Protein AF-A0A7C6T952-F1 (afdb_monomer)

pLDDT: mean 77.64, std 16.18, range [35.03, 95.69]

Solvent-accessible surface area (backbone atoms only — not comparable to full-atom values): 8939 Å² total; per-residue (Å²): 138,79,83,79,59,68,66,60,60,53,54,50,49,53,52,53,51,52,44,50,49,52,22,47,52,43,20,54,51,41,29,49,48,40,45,71,75,33,76,74,32,54,79,37,54,68,59,35,46,52,53,13,45,49,54,13,52,50,49,38,51,51,52,52,51,63,62,60,61,73,66,68,67,76,78,76,72,66,98,83,64,97,61,82,76,72,82,63,72,60,57,61,55,53,52,50,54,52,50,52,50,50,51,52,55,49,53,53,35,50,53,50,28,51,52,40,24,57,54,45,41,67,34,64,68,43,37,73,76,43,49,98,45,19,61,58,56,17,41,52,54,15,48,52,55,33,48,53,49,52,50,51,53,54,48,58,58,53,58,75,77,105

Foldseek 3Di:
DDPPPPVVVVVVVVLLLVLLVQLLCQLLVQLCCQCPVPVVCVVVSLVSNLVSLVRSLVSSVVSCVVPVVVPPDPPPDDPDDPDPPPPCPPVVVVVVVVVVLSVVLSVVLSVQLSVQLVVQLPDPVLCVVQPVCSSSVSNSVSSVVSSVSVVVSVVVVVVVVD

Sequence (162 aa):
MSALTHSDTMRQFSRYSLVGLSGFFVDFGSYWLLTRCFSFWRTYLLAANAVAFTLAVINNFVWHKLWTFRGQKPVEPAPDTRREQPSEPGRLRRLGGQFATFVLVSVIGLGLNTTILATVYRQALVQNIFGSHADLFAKVIATGVVWFWNFGANKLWTFRQG

Structure (mmCIF, N/CA/C/O backbone):
data_AF-A0A7C6T952-F1
#
_entry.id   AF-A0A7C6T952-F1
#
loop_
_atom_site.group_PDB
_atom_site.id
_atom_site.type_symbol
_atom_site.label_atom_id
_atom_site.label_alt_id
_atom_site.label_comp_id
_atom_site.label_asym_id
_atom_site.label_entity_id
_atom_site.label_seq_id
_atom_site.pdbx_PDB_ins_code
_atom_site.Cartn_x
_atom_site.Cartn_y
_atom_site.Cartn_z
_atom_site.occupancy
_atom_site.B_iso_or_equiv
_atom_site.auth_seq_id
_atom_site.auth_comp_id
_atom_site.auth_asym_id
_atom_site.auth_atom_id
_atom_site.pdbx_PDB_model_num
ATOM 1 N N . MET A 1 1 ? -11.014 14.861 36.889 1.00 39.91 1 MET A N 1
ATOM 2 C CA . MET A 1 1 ? -9.885 15.051 35.951 1.00 39.91 1 MET A CA 1
ATOM 3 C C . MET A 1 1 ? -8.883 13.936 36.197 1.00 39.91 1 MET A C 1
ATOM 5 O O . MET A 1 1 ? -7.980 14.083 37.007 1.00 39.91 1 MET A O 1
ATOM 9 N N . SER A 1 2 ? -9.131 12.767 35.611 1.00 39.75 2 SER A N 1
ATOM 10 C CA . SER A 1 2 ? -8.311 11.566 35.773 1.00 39.75 2 SER A CA 1
ATOM 11 C C . SER A 1 2 ? -7.099 11.644 34.849 1.00 39.75 2 SER A C 1
ATOM 13 O O . SER A 1 2 ? -7.237 11.839 33.643 1.00 39.75 2 SER A O 1
ATOM 15 N N . ALA A 1 3 ? -5.911 11.505 35.431 1.00 42.91 3 ALA A N 1
ATOM 16 C CA . ALA A 1 3 ? -4.655 11.387 34.712 1.00 42.91 3 ALA A CA 1
ATOM 17 C C . ALA A 1 3 ? -4.714 10.182 33.756 1.00 42.91 3 ALA A C 1
ATOM 19 O O . ALA A 1 3 ? -4.679 9.030 34.186 1.00 42.91 3 ALA A O 1
ATOM 20 N N . LEU A 1 4 ? -4.830 10.455 32.456 1.00 47.91 4 LEU A N 1
ATOM 21 C CA . LEU A 1 4 ? -4.641 9.469 31.396 1.00 47.91 4 LEU A CA 1
ATOM 22 C C . LEU A 1 4 ? -3.177 9.022 31.445 1.00 47.91 4 LEU A C 1
ATOM 24 O O . LEU A 1 4 ? -2.280 9.751 31.019 1.00 47.91 4 LEU A O 1
ATOM 28 N N . THR A 1 5 ? -2.916 7.855 32.032 1.00 50.44 5 THR A N 1
ATOM 29 C CA . THR A 1 5 ? -1.555 7.329 32.137 1.00 50.44 5 THR A CA 1
ATOM 30 C C . THR A 1 5 ? -1.004 7.077 30.728 1.00 50.44 5 THR A C 1
ATOM 32 O O . THR A 1 5 ? -1.593 6.360 29.919 1.00 50.44 5 THR A O 1
ATOM 35 N N . HIS A 1 6 ? 0.130 7.704 30.399 1.00 53.59 6 HIS A N 1
ATOM 36 C CA . HIS A 1 6 ? 0.792 7.617 29.087 1.00 53.59 6 HIS A CA 1
ATOM 37 C C . HIS A 1 6 ? 1.017 6.163 28.613 1.00 53.59 6 HIS A C 1
ATOM 39 O O . HIS A 1 6 ? 1.073 5.888 27.413 1.00 53.59 6 HIS A O 1
ATOM 45 N N . SER A 1 7 ? 1.108 5.222 29.557 1.00 55.72 7 SER A N 1
ATOM 46 C CA . SER A 1 7 ? 1.312 3.789 29.341 1.00 55.72 7 SER A CA 1
ATOM 47 C C . SER A 1 7 ? 0.191 3.099 28.561 1.00 55.72 7 SER A C 1
ATOM 49 O O . SER A 1 7 ? 0.485 2.230 27.736 1.00 55.72 7 SER A O 1
ATOM 51 N N . ASP A 1 8 ? -1.073 3.485 28.757 1.00 62.09 8 ASP A N 1
ATOM 52 C CA . ASP A 1 8 ? -2.199 2.835 28.071 1.00 62.09 8 ASP A CA 1
ATOM 53 C C . ASP A 1 8 ? -2.286 3.257 26.601 1.00 62.09 8 ASP A C 1
ATOM 55 O O . ASP A 1 8 ? -2.458 2.414 25.714 1.00 62.09 8 ASP A O 1
ATOM 59 N N . THR A 1 9 ? -2.053 4.540 26.319 1.00 63.69 9 THR A N 1
ATOM 60 C CA . THR A 1 9 ? -1.993 5.086 24.954 1.00 63.69 9 THR A CA 1
ATOM 61 C C . THR A 1 9 ? -0.825 4.492 24.168 1.00 63.69 9 THR A C 1
ATOM 63 O O . THR A 1 9 ? -0.986 4.099 23.011 1.00 63.69 9 THR A O 1
ATOM 66 N N . MET A 1 10 ? 0.346 4.351 24.798 1.00 63.66 10 MET A N 1
ATOM 67 C CA . MET A 1 10 ? 1.542 3.817 24.139 1.00 63.66 10 MET A CA 1
ATOM 68 C C . MET A 1 10 ? 1.418 2.315 23.842 1.00 63.66 10 MET A C 1
ATOM 70 O O . MET A 1 10 ? 1.847 1.844 22.786 1.00 63.66 10 MET A O 1
ATOM 74 N N . ARG A 1 11 ? 0.758 1.558 24.729 1.00 65.31 11 ARG A N 1
ATOM 75 C CA . ARG A 1 11 ? 0.461 0.134 24.520 1.00 65.31 11 ARG A CA 1
ATOM 76 C C . ARG A 1 11 ? -0.603 -0.093 23.450 1.00 65.31 11 ARG A C 1
ATOM 78 O O . ARG A 1 11 ? -0.527 -1.076 22.723 1.00 65.31 11 ARG A O 1
ATOM 85 N N . GLN A 1 12 ? -1.596 0.783 23.329 1.00 66.06 12 GLN A N 1
ATOM 86 C CA . GLN A 1 12 ? -2.551 0.716 22.220 1.00 66.06 12 GLN A CA 1
ATOM 87 C C . GLN A 1 12 ? -1.860 1.045 20.896 1.00 66.06 12 GLN A C 1
ATOM 89 O O . GLN A 1 12 ? -1.992 0.286 19.937 1.00 66.06 12 GLN A O 1
ATOM 94 N N . PHE A 1 13 ? -1.047 2.103 20.864 1.00 69.25 13 PHE A N 1
ATOM 95 C CA . PHE A 1 13 ? -0.266 2.489 19.691 1.00 69.25 13 PHE A CA 1
ATOM 96 C C . PHE A 1 13 ? 0.632 1.352 19.189 1.00 69.25 13 PHE A C 1
ATOM 98 O O . PHE A 1 13 ? 0.599 1.036 18.004 1.00 69.25 13 PHE A O 1
ATOM 105 N N . SER A 1 14 ? 1.385 0.681 20.069 1.00 68.44 14 SER A N 1
ATOM 106 C CA . SER A 1 14 ? 2.280 -0.412 19.655 1.00 68.44 14 SER A CA 1
ATOM 107 C C . SER A 1 14 ? 1.526 -1.593 19.038 1.00 68.44 14 SER A C 1
ATOM 109 O O . SER A 1 14 ? 1.976 -2.164 18.046 1.00 68.44 14 SER A O 1
ATOM 111 N N . ARG A 1 15 ? 0.340 -1.918 19.562 1.00 69.62 15 ARG A N 1
ATOM 112 C CA . ARG A 1 15 ? -0.546 -2.951 19.007 1.00 69.62 15 ARG A CA 1
ATOM 113 C C . ARG A 1 15 ? -1.089 -2.569 17.632 1.00 69.62 15 ARG A C 1
ATOM 115 O O . ARG A 1 15 ? -1.059 -3.397 16.725 1.00 69.62 15 ARG A O 1
ATOM 122 N N . TYR A 1 16 ? -1.535 -1.326 17.458 1.00 71.25 16 TYR A N 1
ATOM 123 C CA . TYR A 1 16 ? -1.986 -0.823 16.157 1.00 71.25 16 TYR A CA 1
ATOM 124 C C . TYR A 1 16 ? -0.854 -0.810 15.124 1.00 71.25 16 TYR A C 1
ATOM 126 O O . TYR A 1 16 ? -1.055 -1.239 13.988 1.00 71.25 16 TYR A O 1
ATOM 134 N N . SER A 1 17 ? 0.347 -0.393 15.527 1.00 72.88 17 SER A N 1
ATOM 135 C CA . SER A 1 17 ? 1.534 -0.401 14.671 1.00 72.88 17 SER A CA 1
ATOM 136 C C . SER A 1 17 ? 1.937 -1.818 14.262 1.00 72.88 17 SER A C 1
ATOM 138 O O . SER A 1 17 ? 2.238 -2.036 13.092 1.00 72.88 17 SER A O 1
ATOM 140 N N . LEU A 1 18 ? 1.868 -2.795 15.176 1.00 77.94 18 LEU A N 1
ATOM 141 C CA . LEU A 1 18 ? 2.128 -4.212 14.886 1.00 77.94 18 LEU A CA 1
ATOM 142 C C . LEU A 1 18 ? 1.153 -4.792 13.856 1.00 77.94 18 LEU A C 1
ATOM 144 O O . LEU A 1 18 ? 1.587 -5.454 12.914 1.00 77.94 18 LEU A O 1
ATOM 148 N N . VAL A 1 19 ? -0.149 -4.520 13.993 1.00 78.44 19 VAL A N 1
ATOM 149 C CA . VAL A 1 19 ? -1.142 -4.966 12.999 1.00 78.44 19 VAL A CA 1
ATOM 150 C C . VAL A 1 19 ? -0.883 -4.297 11.650 1.00 78.44 19 VAL A C 1
ATOM 152 O O . VAL A 1 19 ? -0.859 -4.974 10.627 1.00 78.44 19 VAL A O 1
ATOM 155 N N . GLY A 1 20 ? -0.612 -2.989 11.639 1.00 79.31 20 GLY A N 1
ATOM 156 C CA . GLY A 1 20 ? -0.301 -2.267 10.405 1.00 79.31 20 GLY A CA 1
ATOM 157 C C . GLY A 1 20 ? 0.956 -2.792 9.698 1.00 79.31 20 GLY A C 1
ATOM 158 O O . GLY A 1 20 ? 0.945 -2.948 8.479 1.00 79.31 20 GLY A O 1
ATOM 159 N N . LEU A 1 21 ? 2.004 -3.124 10.457 1.00 85.00 21 LEU A N 1
ATOM 160 C CA . LEU A 1 21 ? 3.221 -3.762 9.945 1.00 85.00 21 LEU A CA 1
ATOM 161 C C . LEU A 1 21 ? 2.935 -5.153 9.373 1.00 85.00 21 LEU A C 1
ATOM 163 O O . LEU A 1 21 ? 3.424 -5.476 8.295 1.00 85.00 21 LEU A O 1
ATOM 167 N N . SER A 1 22 ? 2.105 -5.963 10.038 1.00 87.88 22 SER A N 1
ATOM 168 C CA . SER A 1 22 ? 1.672 -7.256 9.493 1.00 87.88 22 SER A CA 1
ATOM 169 C C . SER A 1 22 ? 0.978 -7.082 8.139 1.00 87.88 22 SER A C 1
ATOM 171 O O . SER A 1 22 ? 1.325 -7.775 7.185 1.00 87.88 22 SER A O 1
ATOM 173 N N . GLY A 1 23 ? 0.071 -6.110 8.019 1.00 88.38 23 GLY A N 1
ATOM 174 C CA . GLY A 1 23 ? -0.556 -5.759 6.745 1.00 88.38 23 GLY A CA 1
ATOM 175 C C . GLY A 1 23 ? 0.449 -5.341 5.671 1.00 88.38 23 GLY A C 1
ATOM 176 O O . GLY A 1 23 ? 0.339 -5.798 4.538 1.00 88.38 23 GLY A O 1
ATOM 177 N N . PHE A 1 24 ? 1.459 -4.538 6.022 1.00 90.00 24 PHE A N 1
ATOM 178 C CA . PHE A 1 24 ? 2.530 -4.143 5.099 1.00 90.00 24 PHE A CA 1
ATOM 179 C C . PHE A 1 24 ? 3.270 -5.361 4.526 1.00 90.00 24 PHE A C 1
ATOM 181 O O . PHE A 1 24 ? 3.441 -5.465 3.311 1.00 90.00 24 PHE A O 1
ATOM 188 N N . PHE A 1 25 ? 3.675 -6.305 5.382 1.00 92.62 25 PHE A N 1
ATOM 189 C CA . PHE A 1 25 ? 4.378 -7.512 4.938 1.00 92.62 25 PHE A CA 1
ATOM 190 C C . PHE A 1 25 ? 3.488 -8.434 4.106 1.00 92.62 25 PHE A C 1
ATOM 192 O O . PHE A 1 25 ? 3.960 -8.998 3.121 1.00 92.62 25 PHE A O 1
ATOM 199 N N . VAL A 1 26 ? 2.208 -8.563 4.465 1.00 93.06 26 VAL A N 1
ATOM 200 C CA . VAL A 1 26 ? 1.242 -9.332 3.671 1.00 93.06 26 VAL A CA 1
ATOM 201 C C . VAL A 1 26 ? 1.043 -8.695 2.297 1.00 93.06 26 VAL A C 1
ATOM 203 O O . VAL A 1 26 ? 1.054 -9.422 1.306 1.00 93.06 26 VAL A O 1
ATOM 206 N N . ASP A 1 27 ? 0.917 -7.369 2.207 1.00 93.31 27 ASP A N 1
ATOM 207 C CA . ASP A 1 27 ? 0.753 -6.659 0.931 1.00 93.31 27 ASP A CA 1
ATOM 208 C C . ASP A 1 27 ? 1.990 -6.835 0.042 1.00 93.31 27 ASP A C 1
ATOM 210 O O . ASP A 1 27 ? 1.910 -7.329 -1.083 1.00 93.31 27 ASP A O 1
ATOM 214 N N . PHE A 1 28 ? 3.169 -6.495 0.568 1.00 92.50 28 PHE A N 1
ATOM 215 C CA . PHE A 1 28 ? 4.415 -6.600 -0.183 1.00 92.50 28 PHE A CA 1
ATOM 216 C C . PHE A 1 28 ? 4.726 -8.049 -0.581 1.00 92.50 28 PHE A C 1
ATOM 218 O O . PHE A 1 28 ? 5.035 -8.314 -1.742 1.00 92.50 28 PHE A O 1
ATOM 225 N N . GLY A 1 29 ? 4.596 -8.994 0.354 1.00 92.88 29 GLY A N 1
ATOM 226 C CA . GLY A 1 29 ? 4.851 -10.412 0.111 1.00 92.88 29 GLY A CA 1
ATOM 227 C C . GLY A 1 29 ? 3.889 -11.011 -0.910 1.00 92.88 29 GLY A C 1
ATOM 228 O O . GLY A 1 29 ? 4.327 -11.710 -1.823 1.00 92.88 29 GLY A O 1
ATOM 229 N N . SER A 1 30 ? 2.596 -10.682 -0.821 1.00 93.19 30 SER A N 1
ATOM 230 C CA . SER A 1 30 ? 1.602 -11.136 -1.801 1.00 93.19 30 SER A CA 1
ATOM 231 C C . SER A 1 30 ? 1.901 -10.569 -3.184 1.00 93.19 30 SER A C 1
ATOM 233 O O . SER A 1 30 ? 1.907 -11.318 -4.156 1.00 93.19 30 SER A O 1
ATOM 235 N N . TYR A 1 31 ? 2.205 -9.272 -3.285 1.00 93.69 31 TYR A N 1
ATOM 236 C CA . TYR A 1 31 ? 2.554 -8.636 -4.557 1.00 93.69 31 TYR A CA 1
ATOM 237 C C . TYR A 1 31 ? 3.813 -9.242 -5.179 1.00 93.69 31 TYR A C 1
ATOM 239 O O . TYR A 1 31 ? 3.842 -9.528 -6.378 1.00 93.69 31 TYR A O 1
ATOM 247 N N . TRP A 1 32 ? 4.848 -9.470 -4.369 1.00 92.94 32 TRP A N 1
ATOM 248 C CA . TRP A 1 32 ? 6.077 -10.117 -4.815 1.00 92.94 32 TRP A CA 1
ATOM 249 C C . TRP A 1 32 ? 5.795 -11.536 -5.317 1.00 92.94 32 TRP A C 1
ATOM 251 O O . TRP A 1 32 ? 6.203 -11.885 -6.420 1.00 92.94 32 TRP A O 1
ATOM 261 N N . LEU A 1 33 ? 5.016 -12.325 -4.574 1.00 92.94 33 LEU A N 1
ATOM 262 C CA . LEU A 1 33 ? 4.649 -13.682 -4.976 1.00 92.94 33 LEU A CA 1
ATOM 263 C C . LEU A 1 33 ? 3.835 -13.687 -6.280 1.00 92.94 33 LEU A C 1
ATOM 265 O O . LEU A 1 33 ? 4.152 -14.433 -7.204 1.00 92.94 33 LEU A O 1
ATOM 269 N N . LEU A 1 34 ? 2.829 -12.815 -6.391 1.00 90.06 34 LEU A N 1
ATOM 270 C CA . LEU A 1 34 ? 1.994 -12.665 -7.587 1.00 90.06 34 LEU A CA 1
ATOM 271 C C . LEU A 1 34 ? 2.845 -12.307 -8.810 1.00 90.06 34 LEU A C 1
ATOM 273 O O . LEU A 1 34 ? 2.762 -12.976 -9.833 1.00 90.06 34 LEU A O 1
ATOM 277 N N . THR A 1 35 ? 3.703 -11.294 -8.706 1.00 88.81 35 THR A N 1
ATOM 278 C CA . THR A 1 35 ? 4.483 -10.788 -9.849 1.00 88.81 35 THR A CA 1
ATOM 279 C C . THR A 1 35 ? 5.699 -11.643 -10.211 1.00 88.81 35 THR A C 1
ATOM 281 O O . THR A 1 35 ? 6.140 -11.596 -11.362 1.00 88.81 35 THR A O 1
ATOM 284 N N . ARG A 1 36 ? 6.255 -12.420 -9.268 1.00 89.00 36 ARG A N 1
ATOM 285 C CA . ARG A 1 36 ? 7.473 -13.224 -9.483 1.00 89.00 36 ARG A CA 1
ATOM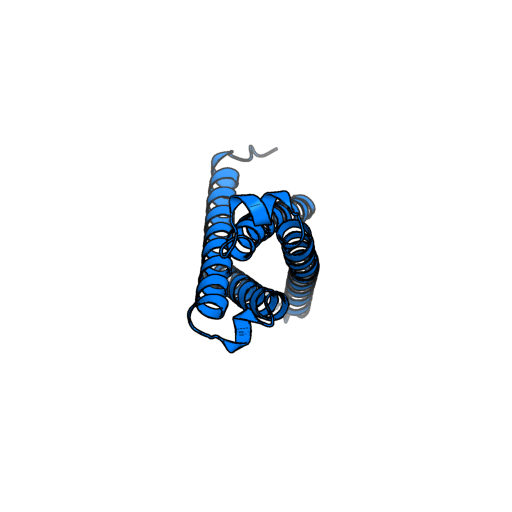 286 C C . ARG A 1 36 ? 7.202 -14.703 -9.729 1.00 89.00 36 ARG A C 1
ATOM 288 O O . ARG A 1 36 ? 7.926 -15.299 -10.520 1.00 89.00 36 ARG A O 1
ATOM 295 N N . CYS A 1 37 ? 6.164 -15.287 -9.131 1.00 87.12 37 CYS A N 1
ATOM 296 C CA . CYS A 1 37 ? 5.818 -16.692 -9.371 1.00 87.12 37 CYS A CA 1
ATOM 297 C C . CYS A 1 37 ? 4.852 -16.879 -10.545 1.00 87.12 37 CYS A C 1
ATOM 299 O O . CYS A 1 37 ? 4.847 -17.946 -11.154 1.00 87.12 37 CYS A O 1
ATOM 301 N N . PHE A 1 38 ? 4.057 -15.863 -10.897 1.00 84.75 38 PHE A N 1
ATOM 302 C CA . PHE A 1 38 ? 3.043 -15.988 -11.940 1.00 84.75 38 PHE A CA 1
ATOM 303 C C . PHE A 1 38 ? 3.282 -14.994 -13.081 1.00 84.75 38 PHE A C 1
ATOM 305 O O . PHE A 1 38 ? 3.045 -13.793 -12.956 1.00 84.75 38 PHE A O 1
ATOM 312 N N . SER A 1 39 ? 3.676 -15.516 -14.247 1.00 76.56 39 SER A N 1
ATOM 313 C CA . SER A 1 39 ? 3.964 -14.699 -15.437 1.00 76.56 39 SER A CA 1
ATOM 314 C C . SER A 1 39 ? 2.767 -13.843 -15.889 1.00 76.56 39 SER A C 1
ATOM 316 O O . SER A 1 39 ? 2.948 -12.731 -16.375 1.00 76.56 39 SER A O 1
ATOM 318 N N . PHE A 1 40 ? 1.532 -14.311 -15.658 1.00 79.50 40 PHE A N 1
ATOM 319 C CA . PHE A 1 40 ? 0.306 -13.574 -15.988 1.00 79.50 40 PHE A CA 1
ATOM 320 C C . PHE A 1 40 ? 0.211 -12.219 -15.265 1.00 79.50 40 PHE A C 1
ATOM 322 O O . PHE A 1 40 ? -0.093 -11.195 -15.875 1.00 79.50 40 PHE A O 1
ATOM 329 N N . TRP A 1 41 ? 0.513 -12.192 -13.966 1.00 78.31 41 TRP A N 1
ATOM 330 C CA . TRP A 1 41 ? 0.360 -10.998 -13.130 1.00 78.31 41 TRP A CA 1
ATOM 331 C C . TRP A 1 41 ? 1.438 -9.948 -13.385 1.00 78.31 41 TRP A C 1
ATOM 333 O O . TRP A 1 41 ? 1.226 -8.768 -13.109 1.00 78.31 41 TRP A O 1
ATOM 343 N N . ARG A 1 42 ? 2.567 -10.351 -13.973 1.00 72.88 42 ARG A N 1
ATOM 344 C CA . ARG A 1 42 ? 3.635 -9.440 -14.391 1.00 72.88 42 ARG A CA 1
ATOM 345 C C . ARG A 1 42 ? 3.166 -8.447 -15.462 1.00 72.88 42 ARG A C 1
ATOM 347 O O . ARG A 1 42 ? 3.633 -7.313 -15.473 1.00 72.88 42 ARG A O 1
ATOM 354 N N . THR A 1 43 ? 2.220 -8.840 -16.316 1.00 76.50 43 THR A N 1
ATOM 355 C CA . THR A 1 43 ? 1.618 -7.957 -17.333 1.00 76.50 43 THR A CA 1
ATOM 356 C C . THR A 1 43 ? 0.574 -7.009 -16.730 1.00 76.50 43 THR A C 1
ATOM 358 O O . THR A 1 43 ? 0.354 -5.917 -17.246 1.00 7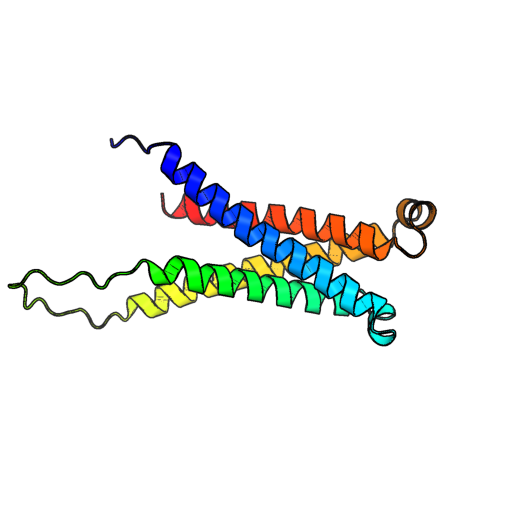6.50 43 THR A 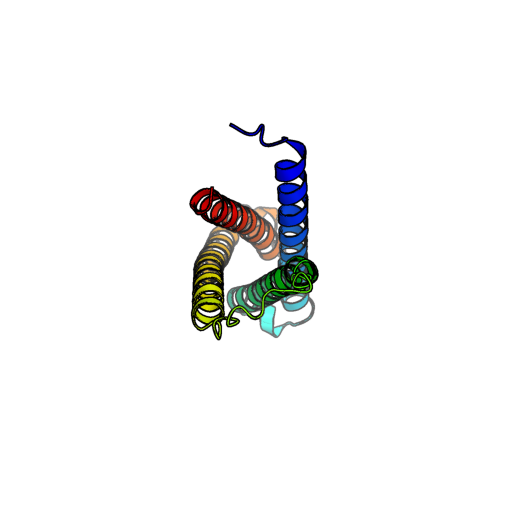O 1
ATOM 361 N N . TYR A 1 44 ? -0.035 -7.384 -15.599 1.00 87.19 44 TYR A N 1
ATOM 362 C CA . TYR A 1 44 ? -1.109 -6.637 -14.938 1.00 87.19 44 TYR A CA 1
ATOM 363 C C . TYR A 1 44 ? -0.711 -6.189 -13.524 1.00 87.19 44 TYR A C 1
ATOM 365 O O . TYR A 1 44 ? -1.378 -6.515 -12.540 1.00 87.19 44 TYR A O 1
ATOM 373 N N . LEU A 1 45 ? 0.361 -5.397 -13.422 1.00 86.75 45 LEU A N 1
ATOM 374 C CA . LEU A 1 45 ? 0.921 -4.936 -12.140 1.00 86.75 45 LEU A CA 1
ATOM 375 C C . LEU A 1 45 ? -0.124 -4.261 -11.234 1.00 86.75 45 LEU A C 1
ATOM 377 O O . LEU A 1 45 ? -0.165 -4.517 -10.035 1.00 86.75 45 LEU A O 1
ATOM 381 N N . LEU A 1 46 ? -1.026 -3.450 -11.797 1.00 89.75 46 LEU A N 1
ATOM 382 C CA . LEU A 1 46 ? -2.080 -2.788 -11.019 1.00 89.75 46 LEU A CA 1
ATOM 383 C C . LEU A 1 46 ? -3.124 -3.777 -10.475 1.00 89.75 46 LEU A C 1
ATOM 385 O O . LEU A 1 46 ? -3.632 -3.590 -9.372 1.00 89.75 46 LEU A O 1
ATOM 389 N N . ALA A 1 47 ? -3.427 -4.845 -11.215 1.00 89.25 47 ALA A N 1
ATOM 390 C CA . ALA A 1 47 ? -4.335 -5.881 -10.736 1.00 89.25 47 ALA A CA 1
ATOM 391 C C . ALA A 1 47 ? -3.675 -6.691 -9.611 1.00 89.25 47 ALA A C 1
ATOM 393 O O . ALA A 1 47 ? -4.304 -6.936 -8.582 1.00 89.25 47 ALA A O 1
ATOM 394 N N . ALA A 1 48 ? -2.391 -7.043 -9.768 1.00 90.25 48 ALA A N 1
ATOM 395 C CA . ALA A 1 48 ? -1.613 -7.705 -8.717 1.00 90.25 48 ALA A CA 1
ATOM 396 C C . ALA A 1 48 ? -1.575 -6.846 -7.445 1.00 90.25 48 ALA A C 1
ATOM 398 O O . ALA A 1 48 ? -1.747 -7.355 -6.338 1.00 90.25 48 ALA A O 1
ATOM 399 N N . ASN A 1 49 ? -1.425 -5.529 -7.616 1.00 92.75 49 ASN A N 1
ATOM 400 C CA . ASN A 1 49 ? -1.468 -4.550 -6.539 1.00 92.75 49 ASN A CA 1
ATOM 401 C C . ASN A 1 49 ? -2.795 -4.574 -5.776 1.00 92.75 49 ASN A C 1
ATOM 403 O O . ASN A 1 49 ? -2.795 -4.603 -4.548 1.00 92.75 49 ASN A O 1
ATOM 407 N N . ALA A 1 50 ? -3.916 -4.586 -6.497 1.00 92.38 50 ALA A N 1
ATOM 408 C CA . ALA A 1 50 ? -5.244 -4.593 -5.897 1.00 92.38 50 ALA A CA 1
ATOM 409 C C . ALA A 1 50 ? -5.523 -5.878 -5.108 1.00 92.38 50 ALA A C 1
ATOM 411 O O . ALA A 1 50 ? -6.055 -5.815 -3.998 1.00 92.38 50 ALA A O 1
ATOM 412 N N . VAL A 1 51 ? -5.127 -7.037 -5.644 1.00 92.94 51 VAL A N 1
ATOM 413 C CA . VAL A 1 51 ? -5.271 -8.324 -4.946 1.00 92.94 51 VAL A CA 1
ATOM 414 C C . VAL A 1 51 ? -4.412 -8.356 -3.687 1.00 92.94 51 VAL A C 1
ATOM 416 O O . VAL A 1 51 ? -4.924 -8.661 -2.611 1.00 92.94 51 VAL A O 1
ATOM 419 N N . ALA A 1 52 ? -3.136 -7.984 -3.797 1.00 93.19 52 ALA A N 1
ATOM 420 C CA . ALA A 1 52 ? -2.222 -7.933 -2.661 1.00 93.19 52 ALA A CA 1
ATOM 421 C C . ALA A 1 52 ? -2.732 -7.000 -1.550 1.00 93.19 52 ALA A C 1
ATOM 423 O O . ALA A 1 52 ? -2.793 -7.391 -0.381 1.00 93.19 52 ALA A O 1
ATOM 424 N N . PHE A 1 53 ? -3.213 -5.813 -1.929 1.00 92.06 53 PHE A N 1
ATOM 425 C CA . PHE A 1 53 ? -3.739 -4.839 -0.980 1.00 92.06 53 PHE A CA 1
ATOM 426 C C . PHE A 1 53 ? -5.008 -5.352 -0.297 1.00 92.06 53 PHE A C 1
ATOM 428 O O . PHE A 1 53 ? -5.188 -5.188 0.908 1.00 92.06 53 PHE A O 1
ATOM 435 N N . THR A 1 54 ? -5.877 -6.032 -1.046 1.00 91.75 54 THR A N 1
ATOM 436 C CA . THR A 1 54 ? -7.097 -6.633 -0.496 1.00 91.75 54 THR A CA 1
ATOM 437 C C . THR A 1 54 ? -6.762 -7.720 0.526 1.00 91.75 54 THR A C 1
ATOM 439 O O . THR A 1 54 ? -7.351 -7.738 1.607 1.00 91.75 54 THR A O 1
ATOM 442 N N . LEU A 1 55 ? -5.775 -8.579 0.247 1.00 93.00 55 LEU A N 1
ATOM 443 C CA . LEU A 1 55 ? -5.295 -9.584 1.205 1.00 93.00 55 LEU A CA 1
ATOM 444 C C . LEU A 1 55 ? -4.754 -8.935 2.486 1.00 93.00 55 LEU A C 1
ATOM 446 O O . LEU A 1 55 ? -5.059 -9.396 3.587 1.00 93.00 55 LEU A O 1
ATOM 450 N N . ALA A 1 56 ? -4.019 -7.831 2.364 1.00 91.25 56 ALA A N 1
ATOM 451 C CA . ALA A 1 56 ? -3.527 -7.075 3.512 1.00 91.25 56 ALA A CA 1
ATOM 452 C C . ALA A 1 56 ? -4.654 -6.438 4.339 1.00 91.25 56 ALA A C 1
ATOM 454 O O . ALA A 1 56 ? -4.631 -6.505 5.569 1.00 91.25 56 ALA A O 1
ATOM 455 N N . VAL A 1 57 ? -5.671 -5.866 3.687 1.00 87.75 57 VAL A N 1
ATOM 456 C CA . VAL A 1 57 ? -6.865 -5.317 4.354 1.00 87.75 57 VAL A CA 1
ATOM 457 C C . VAL A 1 57 ? -7.627 -6.414 5.099 1.00 87.75 57 VAL A C 1
ATOM 459 O O . VAL A 1 57 ? -8.011 -6.212 6.253 1.00 87.75 57 VAL A O 1
ATOM 462 N N . ILE A 1 58 ? -7.798 -7.591 4.487 1.00 88.44 58 ILE A N 1
ATOM 463 C CA . ILE A 1 58 ? -8.432 -8.752 5.129 1.00 88.44 58 ILE A CA 1
ATOM 464 C C . ILE A 1 58 ? -7.616 -9.198 6.344 1.00 88.44 58 ILE A C 1
ATOM 466 O O . ILE A 1 58 ? -8.189 -9.391 7.415 1.00 88.44 58 ILE A O 1
ATOM 470 N N . ASN A 1 59 ? -6.290 -9.307 6.214 1.00 89.06 59 ASN A N 1
ATOM 471 C CA . ASN A 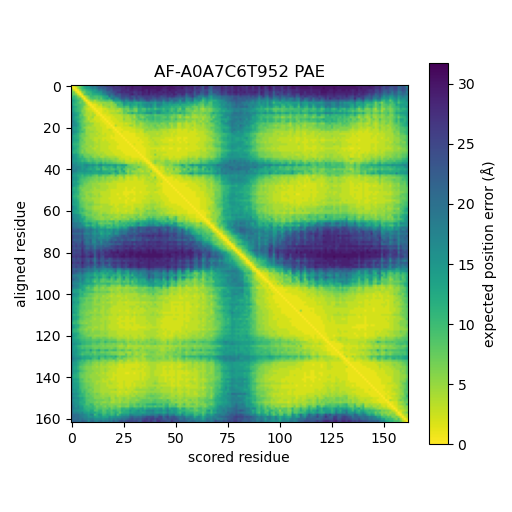1 59 ? -5.410 -9.638 7.333 1.00 89.06 59 ASN A CA 1
ATOM 472 C C . ASN A 1 59 ? -5.594 -8.640 8.486 1.00 89.06 59 ASN A C 1
ATOM 474 O O . ASN A 1 59 ? -5.873 -9.046 9.614 1.00 89.06 59 ASN A O 1
ATOM 478 N N . ASN A 1 60 ? -5.546 -7.338 8.199 1.00 85.50 60 ASN A N 1
ATOM 479 C CA . ASN A 1 60 ? -5.744 -6.298 9.209 1.00 85.50 60 ASN A CA 1
ATOM 480 C C . ASN A 1 60 ? -7.114 -6.422 9.892 1.00 85.50 60 ASN A C 1
ATOM 482 O O . ASN A 1 60 ? -7.204 -6.347 11.118 1.00 85.50 60 ASN A O 1
ATOM 486 N N . PHE A 1 61 ? -8.179 -6.677 9.129 1.00 81.56 61 PHE A N 1
ATOM 487 C CA . PHE A 1 61 ? -9.517 -6.890 9.678 1.00 81.56 61 PHE A CA 1
ATOM 488 C C . PHE A 1 61 ? -9.592 -8.125 10.589 1.00 81.56 61 PHE A C 1
ATOM 490 O O . PHE A 1 61 ? -10.183 -8.060 11.668 1.00 81.56 61 PHE A O 1
ATOM 497 N N . VAL A 1 62 ? -8.968 -9.240 10.200 1.00 83.06 62 VAL A N 1
ATOM 498 C CA . VAL A 1 62 ? -8.903 -10.465 11.015 1.00 83.06 62 VAL A CA 1
ATOM 499 C C . VAL A 1 62 ? -8.169 -10.204 12.328 1.00 83.06 62 VAL A C 1
ATOM 501 O O . VAL A 1 62 ? -8.667 -10.592 13.385 1.00 83.06 62 VAL A O 1
ATOM 504 N N . TRP A 1 63 ? -7.047 -9.483 12.293 1.00 76.75 63 TRP A N 1
ATOM 505 C CA . TRP A 1 63 ? -6.319 -9.081 13.497 1.00 76.75 63 TRP A CA 1
ATOM 506 C C . TRP A 1 63 ? -7.161 -8.192 14.414 1.00 76.75 63 TRP A C 1
ATOM 508 O O . TRP A 1 63 ? -7.235 -8.451 15.617 1.00 76.75 63 TRP A O 1
ATOM 518 N N . HIS A 1 64 ? -7.872 -7.204 13.864 1.00 73.12 64 HIS A N 1
ATOM 519 C CA . HIS A 1 64 ? -8.803 -6.387 14.644 1.00 73.12 64 HIS A CA 1
ATOM 520 C C . HIS A 1 64 ? -9.943 -7.221 15.241 1.00 73.12 64 HIS A C 1
ATOM 522 O O . HIS A 1 64 ? -10.314 -7.018 16.398 1.00 73.12 64 HIS A O 1
ATOM 528 N N . LYS A 1 65 ? -10.470 -8.200 14.500 1.00 70.50 65 LYS A N 1
ATOM 529 C CA . LYS A 1 65 ? -11.552 -9.065 14.978 1.00 70.50 65 LYS A CA 1
ATOM 530 C C . LYS A 1 65 ? -11.083 -10.011 16.089 1.00 70.50 65 LYS A C 1
ATOM 532 O O . LYS A 1 65 ? -11.744 -10.128 17.117 1.00 70.50 65 LYS A O 1
ATOM 537 N N . LEU A 1 66 ? -9.941 -10.671 15.917 1.00 70.06 66 LEU A N 1
ATOM 538 C CA . LEU A 1 66 ? -9.418 -11.634 16.890 1.00 70.06 66 LEU A CA 1
ATOM 539 C C . LEU A 1 66 ? -8.914 -10.959 18.168 1.00 70.06 66 LEU A C 1
ATOM 541 O O . LEU A 1 66 ? -9.058 -11.528 19.251 1.00 70.06 66 LEU A O 1
ATOM 545 N N . TRP A 1 67 ? -8.341 -9.757 18.065 1.00 64.00 67 TRP A N 1
ATOM 546 C CA . TRP A 1 67 ? -7.744 -9.089 19.220 1.00 64.00 67 TRP A CA 1
ATOM 547 C C . TRP A 1 67 ? -8.745 -8.258 20.026 1.00 64.00 67 TRP A C 1
ATOM 549 O O . TRP A 1 67 ? -8.707 -8.291 21.255 1.00 64.00 67 TRP A O 1
ATOM 559 N N . THR A 1 68 ? -9.673 -7.562 19.363 1.00 55.69 68 THR A N 1
ATOM 560 C CA . THR A 1 68 ? -10.612 -6.644 20.032 1.00 55.69 68 THR A CA 1
ATOM 561 C C . THR A 1 68 ? -11.819 -7.373 20.628 1.00 55.69 68 THR A C 1
ATOM 563 O O . THR A 1 68 ? -12.264 -7.026 21.721 1.00 55.69 68 THR A O 1
ATOM 566 N N . PHE A 1 69 ? -12.334 -8.428 19.981 1.00 51.88 69 PHE A N 1
ATOM 567 C CA . PHE A 1 69 ? -13.524 -9.134 20.485 1.00 51.88 69 PHE A CA 1
ATOM 568 C C . PHE A 1 69 ? -13.236 -10.162 21.585 1.00 51.88 69 PHE A C 1
ATOM 570 O O . PHE A 1 69 ? -14.157 -10.543 22.301 1.00 51.88 69 PHE A O 1
ATOM 577 N N . ARG A 1 70 ? -11.976 -10.557 21.808 1.00 50.72 70 ARG A N 1
ATOM 578 C CA . ARG A 1 70 ? -11.606 -11.427 22.943 1.00 50.72 70 ARG A CA 1
ATOM 579 C C . ARG A 1 70 ? -11.69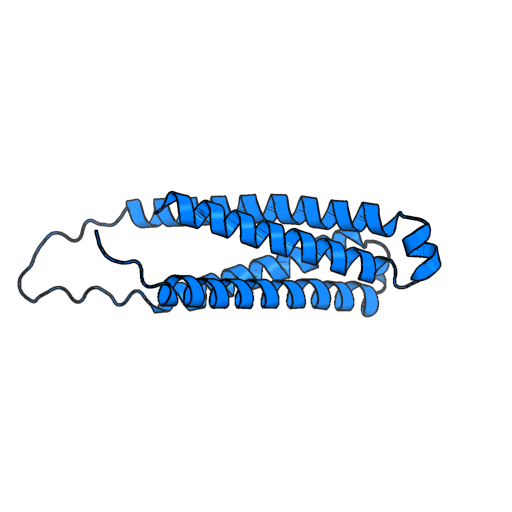0 -10.733 24.312 1.00 50.72 70 ARG A C 1
ATOM 581 O O . ARG A 1 70 ? -11.588 -11.407 25.330 1.00 50.72 70 ARG A O 1
ATOM 588 N N . GLY A 1 71 ? -11.870 -9.409 24.351 1.00 49.72 71 GLY A N 1
ATOM 589 C CA . GLY A 1 71 ? -11.895 -8.620 25.590 1.00 49.72 71 GLY A CA 1
ATOM 590 C C . GLY A 1 71 ? -13.280 -8.325 26.174 1.00 49.72 71 GLY A C 1
ATOM 591 O O . GLY A 1 71 ? -13.355 -7.875 27.314 1.00 49.72 71 GLY A O 1
ATOM 592 N N . GLN A 1 72 ? -14.374 -8.569 25.445 1.00 46.47 72 GLN A N 1
ATOM 593 C CA . GLN A 1 72 ? -15.720 -8.384 25.997 1.00 46.47 72 GLN A CA 1
ATOM 594 C C . GLN A 1 72 ? -16.106 -9.638 26.776 1.00 46.47 72 GLN A C 1
ATOM 596 O O . GLN A 1 72 ? -16.831 -10.496 26.276 1.00 46.47 72 GLN A O 1
ATOM 601 N N . LYS A 1 73 ? -15.600 -9.757 28.010 1.00 42.47 73 LYS A N 1
ATOM 602 C CA . LYS A 1 73 ? -16.261 -10.623 28.988 1.00 42.47 73 LYS A CA 1
ATOM 603 C C . LYS A 1 73 ? -17.715 -10.143 29.065 1.00 42.47 73 LYS A C 1
ATOM 605 O O . LYS A 1 73 ? -17.913 -8.930 29.195 1.00 42.47 73 LYS A O 1
ATOM 610 N N . PRO A 1 74 ? -18.719 -11.026 28.936 1.00 51.41 74 PRO A N 1
ATOM 611 C CA . PRO A 1 74 ? -20.073 -10.671 29.325 1.00 51.41 74 PRO A CA 1
ATOM 612 C C . PRO A 1 74 ? -19.975 -10.027 30.706 1.00 51.41 74 PRO A C 1
ATOM 614 O O . PRO A 1 74 ? -19.302 -10.575 31.579 1.00 51.41 74 PRO A O 1
ATOM 617 N N . VAL A 1 75 ? -20.537 -8.830 30.871 1.00 58.44 75 VAL A N 1
ATOM 618 C CA . VAL A 1 75 ? -20.704 -8.255 32.205 1.00 58.44 75 VAL A CA 1
ATOM 619 C C . VAL A 1 75 ? -21.528 -9.284 32.960 1.00 58.44 75 VAL A C 1
ATOM 621 O O . VAL A 1 75 ? -22.694 -9.476 32.628 1.00 58.44 75 VAL A O 1
ATOM 624 N N . GLU A 1 76 ? -20.889 -10.018 33.868 1.00 55.28 76 GLU A N 1
ATOM 625 C CA . GLU A 1 76 ? -21.562 -10.976 34.728 1.00 55.28 76 GLU A CA 1
ATOM 626 C C . GLU A 1 76 ? -22.543 -10.152 35.564 1.00 55.28 76 GLU A C 1
ATOM 628 O O . GLU A 1 76 ? -22.107 -9.273 36.317 1.00 55.28 76 GLU A O 1
ATOM 633 N N . PRO A 1 77 ? -23.858 -10.279 35.322 1.00 54.81 77 PRO A N 1
ATOM 634 C CA . PRO A 1 77 ? -24.817 -9.423 35.988 1.00 54.81 77 PRO A CA 1
ATOM 635 C C . PRO A 1 77 ? -24.749 -9.725 37.484 1.00 54.81 77 PRO A C 1
ATOM 637 O O . PRO A 1 77 ? -24.782 -10.886 37.890 1.00 54.81 77 PRO A O 1
ATOM 640 N N . ALA A 1 78 ? -24.633 -8.679 38.305 1.00 61.19 78 ALA A N 1
ATOM 641 C CA . ALA A 1 78 ? -24.753 -8.821 39.750 1.00 61.19 78 ALA A CA 1
ATOM 642 C C . ALA A 1 78 ? -26.070 -9.559 40.077 1.00 61.19 78 ALA A C 1
ATOM 644 O O . ALA A 1 78 ? -27.056 -9.322 39.368 1.00 61.19 78 ALA A O 1
ATOM 645 N N . PRO A 1 79 ? -26.124 -10.410 41.124 1.00 67.06 79 PRO A N 1
ATOM 646 C CA . PRO A 1 79 ? -27.153 -11.449 41.277 1.00 67.06 79 PRO A CA 1
ATOM 647 C C . PRO A 1 79 ? -28.605 -10.963 41.419 1.00 67.06 79 PRO A C 1
ATOM 649 O O . PRO A 1 79 ? -29.494 -11.790 41.579 1.00 67.06 79 PRO A O 1
ATOM 652 N N . ASP A 1 80 ? -28.870 -9.656 41.368 1.00 59.91 80 ASP A N 1
ATOM 653 C CA . ASP A 1 80 ? -30.169 -9.086 41.724 1.00 59.91 80 ASP A CA 1
ATOM 654 C C . ASP A 1 80 ? -30.629 -7.915 40.838 1.00 59.91 80 ASP A C 1
ATOM 656 O O . ASP A 1 80 ? -31.272 -6.967 41.277 1.00 59.91 80 ASP A O 1
ATOM 660 N N . THR A 1 81 ? -30.314 -7.936 39.542 1.00 52.84 81 THR A N 1
ATOM 661 C CA . THR A 1 81 ? -30.982 -7.013 38.608 1.00 52.84 81 THR A CA 1
ATOM 662 C C . THR A 1 81 ? -31.618 -7.765 37.457 1.00 52.84 81 THR A C 1
ATOM 664 O O . THR A 1 81 ? -31.066 -7.887 36.368 1.00 52.84 81 THR A O 1
ATOM 667 N N . ARG A 1 82 ? -32.866 -8.188 37.683 1.00 58.06 82 ARG A N 1
ATOM 668 C CA . ARG A 1 82 ? -33.873 -8.470 36.649 1.00 58.06 82 ARG A CA 1
ATOM 669 C C . ARG A 1 82 ? -34.247 -7.163 35.916 1.00 58.06 82 ARG A C 1
ATOM 671 O O . ARG A 1 82 ? -35.404 -6.763 35.884 1.00 58.06 82 ARG A O 1
ATOM 678 N N . ARG A 1 83 ? -33.250 -6.438 35.399 1.00 52.56 83 ARG A N 1
ATOM 679 C CA . ARG A 1 83 ? -33.436 -5.296 34.503 1.00 52.56 83 ARG A CA 1
ATOM 680 C C . ARG A 1 83 ? -33.445 -5.855 33.096 1.00 52.56 83 ARG A C 1
ATOM 682 O O . ARG A 1 83 ? -32.512 -6.550 32.707 1.00 52.56 83 ARG A O 1
ATOM 689 N N . GLU A 1 84 ? -34.527 -5.584 32.386 1.00 50.44 84 GLU A N 1
ATOM 690 C CA . GLU A 1 84 ? -34.716 -5.867 30.971 1.00 50.44 84 GLU A CA 1
ATOM 691 C C . GLU A 1 84 ? -33.403 -5.628 30.215 1.00 50.44 84 GLU A C 1
ATOM 693 O O . GLU A 1 84 ? -32.943 -4.493 30.091 1.00 50.44 84 GLU A O 1
ATOM 698 N N . GLN A 1 85 ? -32.754 -6.706 29.767 1.00 51.84 85 GLN A N 1
ATOM 699 C CA . GLN A 1 85 ? -31.684 -6.619 28.782 1.00 51.84 85 GLN A CA 1
ATOM 700 C C . GLN A 1 85 ? -32.323 -5.968 27.551 1.00 51.84 85 GLN A C 1
ATOM 702 O O . GLN A 1 85 ? -33.188 -6.598 26.937 1.00 51.84 85 GLN A O 1
ATOM 707 N N . PRO A 1 86 ? -31.975 -4.722 27.178 1.00 52.47 86 PRO A N 1
ATOM 708 C CA . PRO A 1 86 ? -32.537 -4.133 25.979 1.00 52.47 86 PRO A CA 1
ATOM 709 C C . PRO A 1 86 ? -32.046 -4.999 24.822 1.00 52.47 86 PRO A C 1
ATOM 711 O O . PRO A 1 86 ? -30.840 -5.193 24.669 1.00 52.47 86 PRO A O 1
ATOM 714 N N . SER A 1 87 ? -32.961 -5.559 24.038 1.00 55.38 87 SER A N 1
ATOM 715 C CA . SER A 1 87 ? -32.671 -6.371 22.856 1.00 55.38 87 SER A CA 1
ATOM 716 C C . SER A 1 87 ? -31.883 -5.540 21.837 1.00 55.38 87 SER A C 1
ATOM 718 O O . SER A 1 87 ? -32.506 -4.931 20.983 1.00 55.38 87 SER A O 1
ATOM 720 N N . GLU A 1 88 ? -30.550 -5.449 21.975 1.00 58.62 88 GLU A N 1
ATOM 721 C CA . GLU A 1 88 ? -29.650 -4.417 21.423 1.00 58.62 88 GLU A CA 1
ATOM 722 C C . GLU A 1 88 ? -29.804 -4.124 19.908 1.00 58.62 88 GLU A C 1
ATOM 724 O O . GLU A 1 88 ? -28.995 -4.594 19.098 1.00 58.62 88 GLU A O 1
ATOM 729 N N . PRO A 1 89 ? -30.710 -3.226 19.468 1.00 57.09 89 PRO A N 1
ATOM 730 C CA . PRO A 1 89 ? -30.825 -2.866 18.052 1.00 57.09 89 PRO A CA 1
ATOM 731 C C . PRO A 1 89 ? -29.668 -1.929 17.653 1.00 57.09 89 PRO A C 1
ATOM 733 O O . PRO A 1 89 ? -29.323 -1.766 16.482 1.00 57.09 89 PRO A O 1
ATOM 736 N N . GLY A 1 90 ? -29.032 -1.303 18.651 1.00 62.06 90 GLY A N 1
ATOM 737 C CA . GLY A 1 90 ? -27.934 -0.360 18.490 1.00 62.06 90 GLY A CA 1
ATOM 738 C C . GLY A 1 90 ? -26.567 -1.008 18.265 1.00 62.06 90 GLY A C 1
ATOM 739 O O . GLY A 1 90 ? -25.702 -0.357 17.679 1.00 62.06 90 GLY A O 1
ATOM 740 N N . ARG A 1 91 ? -26.338 -2.263 18.684 1.00 63.78 91 ARG A N 1
ATOM 741 C CA . ARG A 1 91 ? -25.025 -2.921 18.522 1.00 63.78 91 ARG A CA 1
ATOM 742 C C . ARG A 1 91 ? -24.725 -3.201 17.052 1.00 63.78 91 ARG A C 1
ATOM 744 O O . ARG A 1 91 ? -23.641 -2.876 16.578 1.00 63.78 91 ARG A O 1
ATOM 751 N N . LEU A 1 92 ? -25.717 -3.705 16.315 1.00 65.94 92 LEU A N 1
ATOM 752 C CA . LEU A 1 92 ? -25.624 -3.948 14.871 1.00 65.94 92 LEU A CA 1
ATOM 753 C C . LEU A 1 92 ? -25.410 -2.644 14.089 1.00 65.94 92 LEU A C 1
ATOM 755 O O . LEU A 1 92 ? -24.549 -2.581 13.213 1.00 65.94 92 LEU A O 1
ATOM 759 N N . ARG A 1 93 ? -26.118 -1.570 14.465 1.00 67.31 93 ARG A N 1
ATOM 760 C CA . ARG A 1 93 ? -25.942 -0.233 13.873 1.00 67.31 93 ARG A CA 1
ATOM 761 C C . ARG A 1 93 ? -24.536 0.338 14.095 1.00 67.31 93 ARG A C 1
ATOM 763 O O . ARG A 1 93 ? -23.955 0.895 13.166 1.00 67.31 93 ARG A O 1
ATOM 770 N N . ARG A 1 94 ? -23.962 0.170 15.294 1.00 69.19 94 ARG A N 1
ATOM 771 C CA . ARG A 1 94 ? -22.587 0.612 15.602 1.00 69.19 94 ARG A CA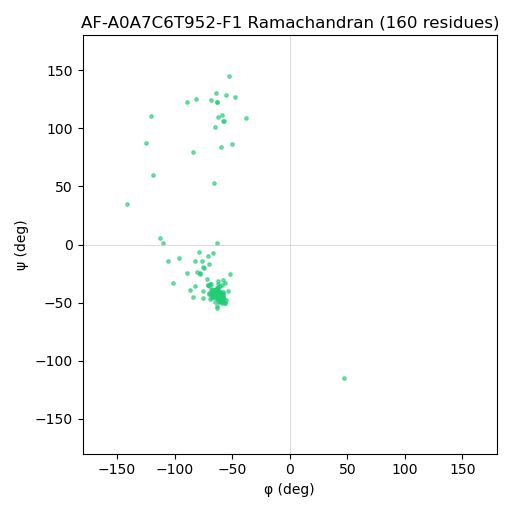 1
ATOM 772 C C . ARG A 1 94 ? -21.530 -0.202 14.852 1.00 69.19 94 ARG A C 1
ATOM 774 O O . ARG A 1 94 ? -20.595 0.385 14.314 1.00 69.19 94 ARG A O 1
ATOM 781 N N . LEU A 1 95 ? -21.702 -1.523 14.768 1.00 68.81 95 LEU A N 1
ATOM 782 C CA . LEU A 1 95 ? -20.815 -2.409 14.002 1.00 68.81 95 LEU A CA 1
ATOM 783 C C . LEU A 1 95 ? -20.828 -2.064 12.505 1.00 68.81 95 LEU A C 1
ATOM 785 O O . LEU A 1 95 ? -19.768 -1.974 11.889 1.00 68.81 95 LEU A O 1
ATOM 789 N N . GLY A 1 96 ? -22.011 -1.797 11.941 1.00 74.56 96 GLY A N 1
ATOM 790 C CA . GLY A 1 96 ? -22.155 -1.368 10.548 1.00 74.56 96 GLY A CA 1
ATOM 791 C C . GLY A 1 96 ? -21.434 -0.049 10.253 1.00 74.56 96 GLY A C 1
ATOM 792 O O . GLY A 1 96 ? -20.703 0.041 9.269 1.00 74.56 96 GLY A O 1
ATOM 793 N N . GLY A 1 97 ? -21.562 0.952 11.131 1.00 76.75 97 GLY A N 1
ATOM 794 C CA . GLY A 1 97 ? -20.869 2.239 10.976 1.00 76.75 97 GLY A CA 1
ATOM 795 C C . GLY A 1 97 ? -19.338 2.129 11.040 1.00 76.75 97 GLY A C 1
ATOM 796 O O . GLY A 1 97 ? -18.633 2.776 10.261 1.00 76.75 97 GLY A O 1
ATOM 797 N N . GLN A 1 98 ? -18.810 1.272 11.920 1.00 77.06 98 GLN A N 1
ATOM 798 C CA . GLN A 1 98 ? -17.369 1.000 12.010 1.00 77.06 98 GLN A CA 1
ATOM 799 C C . GLN A 1 98 ? -16.847 0.294 10.755 1.00 77.06 98 GLN A C 1
ATOM 801 O O . GLN A 1 98 ? -15.823 0.696 10.203 1.00 77.06 98 GLN A O 1
ATOM 806 N N . PHE A 1 99 ? -17.576 -0.712 10.265 1.00 79.94 99 PHE A N 1
ATOM 807 C CA . PHE A 1 99 ? -17.218 -1.422 9.040 1.00 79.94 99 PHE A CA 1
ATOM 808 C C . PHE A 1 99 ? -17.250 -0.505 7.813 1.00 79.94 99 PHE A C 1
ATOM 810 O O . PHE A 1 99 ? -16.299 -0.496 7.037 1.00 79.94 99 PHE A O 1
ATOM 817 N N . ALA A 1 100 ? -18.287 0.325 7.665 1.00 83.56 100 ALA A N 1
ATOM 818 C CA . ALA A 1 100 ? -18.376 1.287 6.567 1.00 83.56 100 ALA A CA 1
ATOM 819 C C . ALA A 1 100 ? -17.195 2.270 6.571 1.00 83.56 100 ALA A C 1
ATOM 821 O O . ALA A 1 100 ? -16.588 2.516 5.532 1.00 83.56 100 ALA A O 1
ATOM 822 N N . THR A 1 101 ? -16.814 2.773 7.749 1.00 81.38 101 THR A N 1
ATOM 823 C CA . THR A 1 101 ? -15.645 3.654 7.896 1.00 81.38 101 THR A CA 1
ATOM 824 C C . THR A 1 101 ? -14.353 2.933 7.503 1.00 81.38 101 THR A C 1
ATOM 826 O O . THR A 1 101 ? -13.546 3.481 6.757 1.00 81.38 101 THR A O 1
ATOM 829 N N . PHE A 1 102 ? -14.173 1.685 7.944 1.00 83.81 102 PHE A N 1
ATOM 830 C CA . PHE A 1 102 ? -13.016 0.863 7.584 1.00 83.81 102 PHE A CA 1
ATOM 831 C C . PHE A 1 102 ? -12.923 0.610 6.073 1.00 83.81 102 PHE A C 1
ATOM 833 O O . PHE A 1 102 ? -11.847 0.745 5.488 1.00 83.81 102 PHE A O 1
ATOM 840 N N . VAL A 1 103 ? -14.048 0.287 5.429 1.00 87.38 103 VAL A N 1
ATOM 841 C CA . VAL A 1 103 ? -14.121 0.095 3.975 1.00 87.38 103 VAL A CA 1
ATOM 842 C C . VAL A 1 103 ? -13.775 1.390 3.248 1.00 87.38 103 VAL A C 1
ATOM 844 O O . VAL A 1 103 ? -12.946 1.358 2.346 1.00 87.38 103 VAL A O 1
ATOM 847 N N . LEU A 1 104 ? -14.323 2.535 3.664 1.00 89.62 104 LEU A N 1
ATOM 848 C CA . LEU A 1 104 ? -14.005 3.835 3.061 1.00 89.62 104 LEU A CA 1
ATOM 849 C C . LEU A 1 104 ? -12.510 4.163 3.155 1.00 89.62 104 LEU A C 1
ATOM 851 O O . LEU A 1 104 ? -11.892 4.509 2.149 1.00 89.62 104 LEU A O 1
ATOM 855 N N . VAL A 1 105 ? -11.910 4.001 4.337 1.00 89.38 105 VAL A N 1
ATOM 856 C CA . VAL A 1 105 ? -10.467 4.215 4.541 1.00 89.38 105 VAL A CA 1
ATOM 857 C C . VAL A 1 105 ? -9.647 3.274 3.659 1.00 89.38 105 VAL A C 1
ATOM 859 O O . VAL A 1 105 ? -8.683 3.717 3.033 1.00 89.38 105 VAL A O 1
ATOM 862 N N . SER A 1 106 ? -10.058 2.008 3.556 1.00 89.50 106 SER A N 1
ATOM 863 C CA . SER A 1 106 ? -9.390 0.998 2.730 1.00 89.50 106 SER A CA 1
ATOM 864 C C . SER A 1 106 ? -9.501 1.299 1.234 1.00 89.50 106 SER A C 1
ATOM 866 O O . SER A 1 106 ? -8.523 1.137 0.515 1.00 89.50 106 SER A O 1
ATOM 868 N N . VAL A 1 107 ? -10.650 1.783 0.753 1.00 92.25 107 VAL A N 1
ATOM 869 C CA . VAL A 1 107 ? -10.849 2.170 -0.656 1.00 92.25 107 VAL A CA 1
ATOM 870 C C . VAL A 1 107 ? -9.971 3.365 -1.022 1.00 92.25 107 VAL A C 1
ATOM 872 O O . VAL A 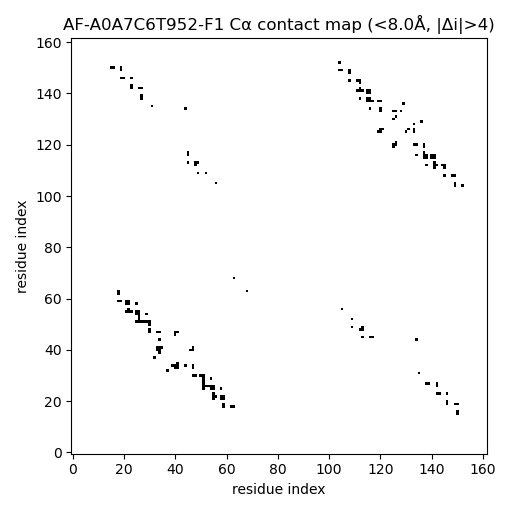1 107 ? -9.299 3.338 -2.053 1.00 92.25 107 VAL A O 1
ATOM 875 N N . ILE A 1 108 ? -9.907 4.383 -0.158 1.00 93.38 108 ILE A N 1
ATOM 876 C CA . ILE A 1 108 ? -8.992 5.519 -0.351 1.00 93.38 108 ILE A CA 1
ATOM 877 C C . ILE A 1 108 ? -7.540 5.029 -0.329 1.00 93.38 108 ILE A C 1
ATOM 879 O O . ILE A 1 108 ? -6.746 5.402 -1.191 1.00 93.38 108 ILE A O 1
ATOM 883 N N . GLY A 1 109 ? -7.209 4.137 0.609 1.00 92.88 109 GLY A N 1
ATOM 884 C CA . GLY A 1 109 ? -5.899 3.502 0.697 1.00 92.88 109 GLY A CA 1
ATOM 885 C C . GLY A 1 109 ? -5.521 2.746 -0.577 1.00 92.88 109 GLY A C 1
ATOM 886 O O . GLY A 1 109 ? -4.408 2.910 -1.064 1.00 92.88 109 GLY A O 1
ATOM 887 N N . LEU A 1 110 ? -6.445 1.987 -1.171 1.00 93.50 110 LEU A N 1
ATOM 888 C CA . LEU A 1 110 ? -6.225 1.276 -2.433 1.00 93.50 110 LEU A CA 1
ATOM 889 C C . LEU A 1 110 ? -5.961 2.249 -3.588 1.00 93.50 110 LEU A C 1
ATOM 891 O O . LEU A 1 110 ? -5.043 2.027 -4.383 1.00 93.50 110 LEU A O 1
ATOM 895 N N . GLY A 1 111 ? -6.744 3.328 -3.671 1.00 95.00 111 GLY A N 1
ATOM 896 C CA . GLY A 1 111 ? -6.566 4.379 -4.673 1.00 95.00 111 GLY A CA 1
ATOM 897 C C . GLY A 1 111 ? -5.200 5.054 -4.557 1.00 95.00 111 GLY A C 1
ATOM 898 O O . GLY A 1 111 ? -4.482 5.169 -5.553 1.00 95.00 111 GLY A O 1
ATOM 899 N N . LEU A 1 112 ? -4.795 5.419 -3.337 1.00 94.94 112 LEU A N 1
ATOM 900 C CA . LEU A 1 112 ? -3.468 5.969 -3.052 1.00 94.94 112 LEU A CA 1
ATOM 901 C C . LEU A 1 112 ? -2.361 4.971 -3.401 1.00 94.94 112 LEU A C 1
ATOM 903 O O . LEU A 1 112 ? -1.433 5.331 -4.122 1.00 94.94 112 LEU A O 1
ATOM 907 N N . ASN A 1 113 ? -2.478 3.716 -2.958 1.00 95.69 113 ASN A N 1
ATOM 908 C CA . ASN A 1 113 ? -1.485 2.669 -3.212 1.00 95.69 113 ASN A CA 1
ATOM 909 C C . ASN A 1 113 ? -1.253 2.509 -4.720 1.00 95.69 113 ASN A C 1
ATOM 911 O O . ASN A 1 113 ? -0.129 2.573 -5.211 1.00 95.69 113 ASN A O 1
ATOM 915 N N . THR A 1 114 ? -2.349 2.380 -5.465 1.00 94.31 114 THR A N 1
ATOM 916 C CA . THR A 1 114 ? -2.329 2.164 -6.912 1.00 94.31 114 THR A CA 1
ATOM 917 C C . THR A 1 114 ? -1.785 3.379 -7.662 1.00 94.31 114 THR A C 1
ATOM 919 O O . THR A 1 114 ? -0.974 3.224 -8.575 1.00 94.31 114 THR A O 1
ATOM 922 N N . THR A 1 115 ? -2.169 4.591 -7.257 1.00 95.50 115 THR A N 1
ATOM 923 C CA . THR A 1 115 ? -1.698 5.837 -7.885 1.00 95.50 115 THR A CA 1
ATOM 924 C C . THR A 1 115 ? -0.208 6.060 -7.643 1.00 95.50 115 THR A C 1
ATOM 926 O O . THR A 1 115 ? 0.526 6.418 -8.565 1.00 95.50 115 THR A O 1
ATOM 929 N N . ILE A 1 116 ? 0.270 5.814 -6.421 1.00 95.12 116 ILE A N 1
ATOM 930 C CA . ILE A 1 116 ? 1.691 5.951 -6.085 1.00 95.12 116 ILE A CA 1
ATOM 931 C C . ILE A 1 116 ? 2.504 4.903 -6.840 1.00 95.12 116 ILE A C 1
ATOM 933 O O . ILE A 1 116 ? 3.500 5.251 -7.466 1.00 95.12 116 ILE A O 1
ATOM 937 N N . LEU A 1 117 ? 2.054 3.645 -6.867 1.00 93.94 117 LEU A N 1
ATOM 938 C CA . LEU A 1 117 ? 2.739 2.601 -7.625 1.00 93.94 117 LEU A CA 1
ATOM 939 C C . LEU A 1 117 ? 2.844 2.980 -9.105 1.00 93.94 117 LEU A C 1
ATOM 941 O O . LEU A 1 117 ? 3.934 2.933 -9.668 1.00 93.94 117 LEU A O 1
ATOM 945 N N . ALA A 1 118 ? 1.742 3.409 -9.725 1.00 93.50 118 ALA A N 1
ATOM 946 C CA . ALA A 1 118 ? 1.718 3.761 -11.143 1.00 93.50 118 ALA A CA 1
ATOM 947 C C . ALA A 1 118 ? 2.607 4.969 -11.480 1.00 93.50 118 ALA A C 1
ATOM 949 O O . ALA A 1 118 ? 3.270 4.974 -12.520 1.00 93.50 118 ALA A O 1
ATOM 950 N N . THR A 1 119 ? 2.631 5.989 -10.619 1.00 93.88 119 THR A N 1
ATOM 951 C CA . THR A 1 119 ? 3.435 7.199 -10.846 1.00 93.88 119 THR A CA 1
ATOM 952 C C . THR A 1 119 ? 4.918 6.949 -10.595 1.00 93.88 119 THR A C 1
ATOM 954 O O . THR A 1 119 ? 5.728 7.291 -11.454 1.00 93.88 119 THR A O 1
ATOM 957 N N . VAL A 1 120 ? 5.284 6.288 -9.492 1.00 92.94 120 VAL A N 1
ATOM 958 C CA . VAL A 1 120 ? 6.682 5.960 -9.162 1.00 92.94 120 VAL A CA 1
ATOM 959 C C . VAL A 1 120 ? 7.264 4.970 -10.170 1.00 92.94 120 VAL A C 1
ATOM 961 O O . VAL A 1 120 ? 8.378 5.169 -10.643 1.00 92.94 120 VAL A O 1
ATOM 964 N N . TYR A 1 121 ? 6.501 3.954 -10.584 1.00 91.25 121 TYR A N 1
ATOM 965 C CA . TYR A 1 121 ? 6.946 3.015 -11.616 1.00 91.25 121 TYR A CA 1
ATOM 966 C C . TYR A 1 121 ? 7.201 3.707 -12.965 1.00 91.25 121 TYR A C 1
ATOM 968 O O . TYR A 1 121 ? 8.115 3.325 -13.686 1.00 91.25 121 TYR A O 1
ATOM 976 N N . ARG A 1 122 ? 6.436 4.748 -13.322 1.00 90.50 122 ARG A N 1
ATOM 977 C CA . ARG A 1 122 ? 6.619 5.477 -14.590 1.00 90.50 122 ARG A CA 1
ATOM 978 C C . ARG A 1 122 ? 7.822 6.432 -14.576 1.00 90.50 122 ARG A C 1
ATOM 980 O O . ARG A 1 122 ? 8.233 6.899 -15.635 1.00 90.50 122 ARG A O 1
ATOM 987 N N . GLN A 1 123 ? 8.395 6.745 -13.414 1.00 91.19 123 GLN A N 1
ATOM 988 C CA . GLN A 1 123 ? 9.530 7.664 -13.334 1.00 91.19 123 GLN A CA 1
ATOM 989 C C . GLN A 1 123 ? 10.794 7.057 -13.958 1.00 91.19 123 GLN A C 1
ATOM 991 O O . GLN A 1 123 ? 11.286 6.017 -13.523 1.00 91.19 123 GLN A O 1
ATOM 996 N N . ALA A 1 124 ? 11.373 7.767 -14.931 1.00 87.62 124 ALA A N 1
ATOM 997 C CA . ALA A 1 124 ? 12.577 7.331 -15.640 1.00 87.62 124 ALA A CA 1
ATOM 998 C C . ALA A 1 124 ? 13.780 7.112 -14.706 1.00 87.62 124 ALA A C 1
ATOM 1000 O O . ALA A 1 124 ? 14.545 6.180 -14.907 1.00 87.62 124 ALA A O 1
ATOM 1001 N N . LEU A 1 125 ? 13.923 7.918 -13.648 1.00 90.06 125 LEU A N 1
ATOM 1002 C CA . LEU A 1 125 ? 14.982 7.735 -12.650 1.00 90.06 125 LEU A CA 1
ATOM 1003 C C . LEU A 1 125 ? 14.857 6.382 -11.941 1.00 90.06 125 LEU A C 1
ATOM 1005 O O . LEU A 1 125 ? 15.840 5.659 -11.813 1.00 90.06 125 LEU A O 1
ATOM 1009 N N . VAL A 1 126 ? 13.643 6.017 -11.522 1.00 89.88 126 VAL A N 1
ATOM 1010 C CA . VAL A 1 126 ? 13.383 4.735 -10.855 1.00 89.88 126 VAL A CA 1
ATOM 1011 C C . VAL A 1 126 ? 13.670 3.579 -11.813 1.00 89.88 126 V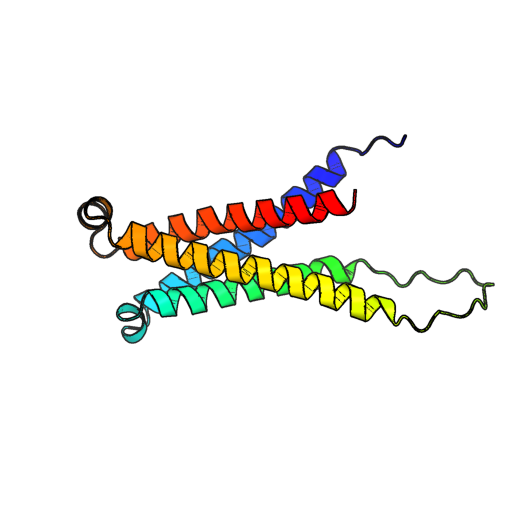AL A C 1
ATOM 1013 O O . VAL A 1 126 ? 14.307 2.607 -11.420 1.00 89.88 126 VAL A O 1
ATOM 1016 N N . GLN A 1 127 ? 13.281 3.710 -13.082 1.00 89.75 127 GLN A N 1
ATOM 1017 C CA . GLN A 1 127 ? 13.583 2.718 -14.117 1.00 89.75 127 GLN A CA 1
ATOM 1018 C C . GLN A 1 127 ? 15.087 2.589 -14.386 1.00 89.75 127 GLN A C 1
ATOM 1020 O O . GLN A 1 127 ? 15.596 1.477 -14.476 1.00 89.75 127 GLN A O 1
ATOM 1025 N N . ASN A 1 128 ? 15.819 3.700 -14.447 1.00 89.50 128 ASN A N 1
ATOM 1026 C CA . ASN A 1 128 ? 17.258 3.689 -14.709 1.00 89.50 128 ASN A CA 1
ATOM 1027 C C . ASN A 1 128 ? 18.065 3.095 -13.547 1.00 89.50 128 ASN A C 1
ATOM 1029 O O . ASN A 1 128 ? 19.083 2.453 -13.785 1.00 89.50 128 ASN A O 1
ATOM 1033 N N . ILE A 1 129 ? 17.622 3.296 -12.302 1.00 90.88 129 ILE A N 1
ATOM 1034 C CA . ILE A 1 129 ? 18.316 2.779 -11.113 1.00 90.88 129 ILE A CA 1
ATOM 1035 C C . ILE A 1 129 ? 17.930 1.323 -10.822 1.00 90.88 129 ILE A C 1
ATOM 1037 O O . ILE A 1 129 ? 18.797 0.506 -10.526 1.00 90.88 129 ILE A O 1
ATOM 1041 N N . PHE A 1 130 ? 16.637 0.990 -10.882 1.00 88.88 130 PHE A N 1
ATOM 1042 C CA . PHE A 1 130 ? 16.118 -0.302 -10.411 1.00 88.88 130 PHE A CA 1
ATOM 1043 C C . PHE A 1 130 ? 15.738 -1.274 -11.535 1.00 88.88 130 PHE A C 1
ATOM 1045 O O . PHE A 1 130 ? 15.542 -2.461 -11.263 1.00 88.88 130 PHE A O 1
ATOM 1052 N N . GLY A 1 131 ? 15.621 -0.807 -12.782 1.00 88.38 131 GLY A N 1
ATOM 1053 C CA . GLY A 1 131 ? 15.332 -1.623 -13.963 1.00 88.38 131 GLY A CA 1
ATOM 1054 C C . GLY A 1 131 ? 14.169 -2.593 -13.749 1.00 88.38 131 GLY A C 1
ATOM 1055 O O . GLY A 1 131 ? 13.032 -2.199 -13.496 1.00 88.38 131 GLY A O 1
ATOM 1056 N N . SER A 1 132 ? 14.470 -3.894 -13.788 1.00 84.25 132 SER A N 1
ATOM 1057 C CA . SER A 1 132 ? 13.479 -4.975 -13.637 1.00 84.25 132 SER A CA 1
ATOM 1058 C C . SER A 1 132 ? 12.817 -5.089 -12.247 1.00 84.25 132 SER A C 1
ATOM 1060 O O . SER A 1 132 ? 11.894 -5.892 -12.067 1.00 84.25 132 SER A O 1
ATOM 1062 N N . HIS A 1 133 ? 13.290 -4.309 -11.270 1.00 88.19 133 HIS A N 1
ATOM 1063 C CA . HIS A 1 133 ? 12.777 -4.250 -9.897 1.00 88.19 133 HIS A CA 1
ATOM 1064 C C . HIS A 1 133 ? 12.107 -2.910 -9.562 1.00 88.19 133 HIS A C 1
ATOM 1066 O O . HIS A 1 133 ? 11.718 -2.689 -8.412 1.00 88.19 133 HIS A O 1
ATOM 1072 N N . ALA A 1 134 ? 11.957 -2.011 -10.541 1.00 89.06 134 ALA A N 1
ATOM 1073 C CA . ALA A 1 134 ? 11.313 -0.710 -10.356 1.00 89.06 134 ALA A CA 1
ATOM 1074 C C . ALA A 1 134 ? 9.883 -0.829 -9.798 1.00 89.06 134 ALA A C 1
ATOM 1076 O O . ALA A 1 134 ? 9.452 0.002 -9.001 1.00 89.06 134 ALA A O 1
ATOM 1077 N N . ASP A 1 135 ? 9.160 -1.889 -10.167 1.00 90.19 135 ASP A N 1
ATOM 1078 C CA . ASP A 1 135 ? 7.824 -2.212 -9.662 1.00 90.19 135 ASP A CA 1
ATOM 1079 C C . ASP A 1 135 ? 7.825 -2.505 -8.155 1.00 90.19 135 ASP A C 1
ATOM 1081 O O . ASP A 1 135 ? 6.950 -2.028 -7.434 1.00 90.19 135 ASP A O 1
ATOM 1085 N N . LEU A 1 136 ? 8.825 -3.242 -7.661 1.00 92.44 136 LEU A N 1
ATOM 1086 C CA . LEU A 1 136 ? 8.950 -3.579 -6.242 1.00 92.44 136 LEU A CA 1
ATOM 1087 C C . LEU A 1 136 ? 9.307 -2.346 -5.417 1.00 92.44 136 LEU A C 1
ATOM 1089 O O . LEU A 1 136 ? 8.726 -2.133 -4.355 1.00 92.44 136 LEU A O 1
ATOM 1093 N N . PHE A 1 137 ? 10.218 -1.509 -5.917 1.00 93.00 137 PHE A N 1
ATOM 1094 C CA . PHE A 1 137 ? 10.571 -0.256 -5.252 1.00 93.00 137 PHE A CA 1
ATOM 1095 C C . PHE A 1 137 ? 9.365 0.690 -5.169 1.00 93.00 137 PHE A C 1
ATOM 1097 O O . PHE A 1 137 ? 9.035 1.194 -4.093 1.00 93.00 137 PHE A O 1
ATOM 1104 N N . ALA A 1 138 ? 8.642 0.854 -6.282 1.00 92.50 138 ALA A N 1
ATOM 1105 C CA . ALA A 1 138 ? 7.399 1.618 -6.320 1.00 92.50 138 ALA A CA 1
ATOM 1106 C C . ALA A 1 138 ? 6.357 1.067 -5.336 1.00 92.50 138 ALA A C 1
ATOM 1108 O O . ALA A 1 138 ? 5.717 1.834 -4.613 1.00 92.50 138 ALA A O 1
ATOM 1109 N N . LYS A 1 139 ? 6.226 -0.263 -5.253 1.00 93.62 139 LYS A N 1
ATOM 1110 C CA . LYS A 1 139 ? 5.317 -0.936 -4.321 1.00 93.62 139 LYS A CA 1
ATOM 1111 C C . LYS A 1 139 ? 5.689 -0.689 -2.859 1.00 93.62 139 LYS A C 1
ATOM 1113 O O . LYS A 1 139 ? 4.790 -0.443 -2.056 1.00 93.62 139 LYS A O 1
ATOM 1118 N N . VAL A 1 140 ? 6.973 -0.720 -2.496 1.00 94.19 140 VAL A N 1
ATOM 1119 C CA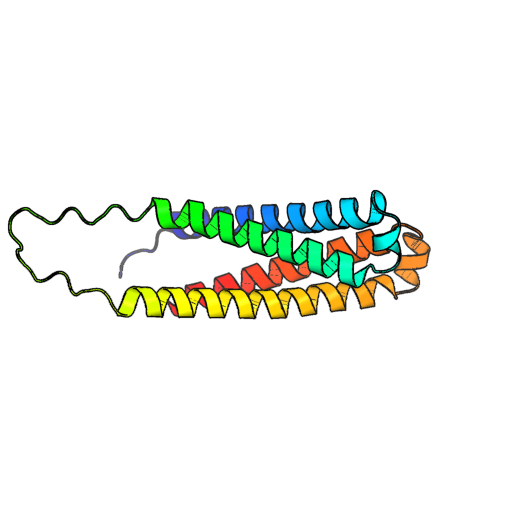 . VAL A 1 140 ? 7.424 -0.423 -1.121 1.00 94.19 140 VAL A CA 1
ATOM 1120 C C . VAL A 1 140 ? 7.036 0.999 -0.723 1.00 94.19 140 VAL A C 1
ATOM 1122 O O . VAL A 1 140 ? 6.442 1.188 0.338 1.00 94.19 140 VAL A O 1
ATOM 1125 N N . ILE A 1 141 ? 7.293 1.984 -1.590 1.00 93.44 141 ILE A N 1
ATOM 1126 C CA . ILE A 1 141 ? 6.917 3.384 -1.336 1.00 93.44 141 ILE A CA 1
ATOM 1127 C C . ILE A 1 141 ? 5.399 3.513 -1.193 1.00 93.44 141 ILE A C 1
ATOM 1129 O O . ILE A 1 141 ? 4.920 4.074 -0.208 1.00 93.44 141 ILE A O 1
ATOM 1133 N N . ALA A 1 142 ? 4.636 2.953 -2.134 1.00 93.69 142 ALA A N 1
ATOM 1134 C CA . ALA A 1 142 ? 3.177 2.992 -2.107 1.00 93.69 142 ALA A CA 1
ATOM 1135 C C . ALA A 1 142 ? 2.602 2.391 -0.816 1.00 93.69 142 ALA A C 1
ATOM 1137 O O . ALA A 1 142 ? 1.759 3.002 -0.157 1.00 93.69 142 ALA A O 1
ATOM 1138 N N . THR A 1 143 ? 3.091 1.217 -0.420 1.00 92.31 143 THR A N 1
ATOM 1139 C CA . THR A 1 143 ? 2.623 0.510 0.780 1.00 92.31 143 THR A CA 1
ATOM 1140 C C . THR A 1 143 ? 3.015 1.260 2.050 1.00 92.31 143 THR A C 1
ATOM 1142 O O . THR A 1 143 ? 2.199 1.377 2.963 1.00 92.31 143 THR A O 1
ATOM 1145 N N . GLY A 1 144 ? 4.220 1.837 2.097 1.00 91.44 144 GLY A N 1
ATOM 1146 C CA . GLY A 1 144 ? 4.673 2.666 3.213 1.00 91.44 144 GLY A CA 1
ATOM 1147 C C . GLY A 1 144 ? 3.801 3.907 3.401 1.00 91.44 144 GLY A C 1
ATOM 1148 O O . GLY A 1 144 ? 3.305 4.151 4.499 1.00 91.44 144 GLY A O 1
ATOM 1149 N N . VAL A 1 145 ? 3.531 4.651 2.324 1.00 92.25 145 VAL A N 1
ATOM 1150 C CA . VAL A 1 145 ? 2.659 5.839 2.372 1.00 92.25 145 VAL A CA 1
ATOM 1151 C C . VAL A 1 145 ? 1.244 5.469 2.819 1.00 92.25 145 VAL A C 1
ATOM 1153 O O . VAL A 1 145 ? 0.664 6.148 3.667 1.00 92.25 145 VAL A O 1
ATOM 1156 N N . VAL A 1 146 ? 0.687 4.371 2.307 1.00 91.12 146 VAL A N 1
ATOM 1157 C CA . VAL A 1 146 ? -0.667 3.944 2.688 1.00 91.12 146 VAL A CA 1
ATOM 1158 C C . VAL A 1 146 ? -0.728 3.395 4.110 1.00 91.12 146 VAL A C 1
ATOM 1160 O O . VAL A 1 146 ? -1.734 3.573 4.793 1.00 91.12 146 VAL A O 1
ATOM 1163 N N . TRP A 1 147 ? 0.348 2.794 4.613 1.00 87.12 147 TRP A N 1
ATOM 1164 C CA . TRP A 1 147 ? 0.452 2.436 6.024 1.00 87.12 147 TRP A CA 1
ATOM 1165 C C . TRP A 1 147 ? 0.379 3.678 6.929 1.00 87.12 147 TRP A C 1
ATOM 1167 O O . TRP A 1 147 ? -0.388 3.675 7.895 1.00 87.12 147 TRP A O 1
ATOM 1177 N N . PHE A 1 148 ? 1.058 4.774 6.569 1.00 87.69 148 PHE A N 1
ATOM 1178 C CA . PHE A 1 148 ? 0.916 6.063 7.263 1.00 87.69 148 PHE A CA 1
ATOM 1179 C C . PHE A 1 148 ? -0.499 6.648 7.146 1.00 87.69 148 PHE A C 1
ATOM 1181 O O . PHE A 1 148 ? -1.033 7.143 8.140 1.00 87.69 148 PHE A O 1
ATOM 1188 N N . TRP A 1 149 ? -1.132 6.555 5.972 1.00 87.44 149 TRP A N 1
ATOM 1189 C CA . TRP A 1 149 ? -2.533 6.954 5.781 1.00 87.44 149 TRP A CA 1
ATOM 1190 C C . TRP A 1 149 ? -3.478 6.177 6.706 1.00 87.44 149 TRP A C 1
ATOM 1192 O O . TRP A 1 149 ? -4.269 6.781 7.431 1.00 87.44 149 TRP A O 1
ATOM 1202 N N . ASN A 1 150 ? -3.351 4.848 6.741 1.00 83.56 150 ASN A N 1
ATOM 1203 C CA . ASN A 1 150 ? -4.151 3.978 7.601 1.00 83.56 150 ASN A CA 1
ATOM 1204 C C . ASN A 1 150 ? -3.941 4.316 9.082 1.00 83.56 150 ASN A C 1
ATOM 1206 O O . ASN A 1 150 ? -4.903 4.386 9.846 1.00 83.56 150 ASN A O 1
ATOM 1210 N N . PHE A 1 151 ? -2.700 4.587 9.490 1.00 78.25 151 PHE A N 1
ATOM 1211 C CA . PHE A 1 151 ? -2.400 5.042 10.844 1.00 78.25 151 PHE A CA 1
ATOM 1212 C C . PHE A 1 151 ? -3.066 6.393 11.165 1.00 78.25 151 PHE A C 1
ATOM 1214 O O . PHE A 1 151 ? -3.709 6.534 12.207 1.00 78.25 151 PHE A O 1
ATOM 1221 N N . GLY A 1 152 ? -2.965 7.377 10.267 1.00 80.56 152 GLY A N 1
ATOM 1222 C CA . GLY A 1 152 ? -3.592 8.693 10.426 1.00 80.56 152 GLY A CA 1
ATOM 1223 C C . GLY A 1 152 ? -5.118 8.620 10.511 1.00 80.56 152 GLY A C 1
ATOM 1224 O O . GLY A 1 152 ? -5.719 9.238 11.392 1.00 80.56 152 GLY A O 1
ATOM 1225 N N . ALA A 1 153 ? -5.744 7.805 9.661 1.00 80.69 153 ALA A N 1
ATOM 1226 C CA . ALA A 1 153 ? -7.181 7.556 9.692 1.00 80.69 153 ALA A CA 1
ATOM 1227 C C . ALA A 1 153 ? -7.620 6.907 11.017 1.00 80.69 153 ALA A C 1
ATOM 1229 O O . ALA A 1 153 ? -8.578 7.365 11.645 1.00 80.69 153 ALA A O 1
ATOM 1230 N N . ASN A 1 154 ? -6.871 5.909 11.500 1.00 72.94 154 ASN A N 1
ATOM 1231 C CA . ASN A 1 154 ? -7.119 5.267 12.795 1.00 72.94 154 ASN A CA 1
ATOM 1232 C C . ASN A 1 154 ? -6.954 6.245 13.971 1.00 72.94 154 ASN A C 1
ATOM 1234 O O . ASN A 1 154 ? -7.735 6.214 14.928 1.00 72.94 154 ASN A O 1
ATOM 1238 N N . LYS A 1 155 ? -5.973 7.152 13.890 1.00 69.81 155 LYS A N 1
ATOM 1239 C CA . LYS A 1 155 ? -5.753 8.214 14.878 1.00 69.81 155 LYS A CA 1
ATOM 1240 C C . LYS A 1 155 ? -6.953 9.165 14.929 1.00 69.81 155 LYS A C 1
ATOM 1242 O O . LYS A 1 155 ? -7.526 9.353 15.999 1.00 69.81 155 LYS A O 1
ATOM 1247 N N . LEU A 1 156 ? -7.383 9.709 13.788 1.00 70.19 156 LEU A N 1
ATOM 1248 C CA . LEU A 1 156 ? -8.536 10.620 13.700 1.00 70.19 156 LEU A CA 1
ATOM 1249 C C . LEU A 1 156 ? -9.846 9.969 14.170 1.00 70.19 156 LEU A C 1
ATOM 1251 O O . LEU A 1 156 ? -10.667 10.635 14.799 1.00 70.19 156 LEU A O 1
ATOM 1255 N N . TRP A 1 157 ? -10.038 8.673 13.912 1.00 63.53 157 TRP A N 1
ATOM 1256 C CA . TRP A 1 157 ? -11.192 7.922 14.416 1.00 63.53 157 TRP A CA 1
ATOM 1257 C C . TRP A 1 157 ? -11.190 7.792 15.944 1.00 63.53 157 TRP A C 1
ATOM 1259 O O . TRP A 1 157 ? -12.226 7.987 16.580 1.00 63.53 157 TRP A O 1
ATOM 1269 N N . THR A 1 158 ? -10.025 7.514 16.533 1.00 56.38 158 THR A N 1
ATOM 1270 C CA . THR A 1 158 ? -9.867 7.378 17.990 1.00 56.38 158 THR A CA 1
ATOM 1271 C C . THR A 1 158 ? -10.108 8.712 18.702 1.00 56.38 158 THR A C 1
ATOM 1273 O O . THR A 1 158 ? -10.810 8.752 19.707 1.00 56.38 158 THR A O 1
ATOM 1276 N N . PHE A 1 159 ? -9.617 9.825 18.144 1.00 49.47 159 PHE A N 1
ATOM 1277 C CA . PHE A 1 159 ? -9.814 11.161 18.726 1.00 49.47 159 PHE A CA 1
ATOM 1278 C C . PHE A 1 159 ? -11.251 11.695 18.634 1.00 49.47 159 PHE A C 1
ATOM 1280 O O . PHE A 1 159 ? -11.584 12.610 19.374 1.00 49.47 159 PHE A O 1
ATOM 1287 N N . ARG A 1 160 ? -12.132 11.134 17.790 1.00 48.53 160 ARG A N 1
ATOM 1288 C CA . ARG A 1 160 ? -13.570 11.486 17.805 1.00 48.53 160 ARG A CA 1
ATOM 1289 C C . ARG A 1 160 ? -14.360 10.802 18.927 1.00 48.53 160 ARG A C 1
ATOM 1291 O O . ARG A 1 160 ? -15.543 11.092 19.073 1.00 48.53 160 ARG A O 1
ATOM 1298 N N . GLN A 1 161 ? -13.746 9.884 19.674 1.00 43.09 161 GLN A N 1
ATOM 1299 C CA . GLN A 1 161 ? -14.363 9.185 20.809 1.00 43.09 161 GLN A CA 1
ATOM 1300 C C . GLN A 1 161 ? -13.774 9.601 22.171 1.00 43.09 161 GLN A C 1
ATOM 1302 O O . GLN A 1 161 ? -14.181 9.034 23.184 1.00 43.09 161 GLN A O 1
ATOM 1307 N N . GLY A 1 162 ? -12.820 10.541 22.189 1.00 35.03 162 GLY A N 1
ATOM 1308 C CA . GLY A 1 162 ? -12.185 11.082 23.396 1.00 35.03 162 GLY A CA 1
ATOM 1309 C C . GLY A 1 162 ? -12.709 12.456 23.773 1.00 35.03 162 GLY A C 1
ATOM 1310 O O . GLY A 1 162 ? -13.106 13.199 22.848 1.00 35.03 162 GLY A O 1
#

Mean predicted aligned error: 9.87 Å

Nearest PDB structures (foldseek):
  7cuq-assembly1_C  TM=3.873E-01  e=2.981E+00  Escherichia coli
  7x8v-assembly5_E  TM=2.741E-01  e=5.443E+00  Oryza sativa Japonica Group
  1siw-assembly1_C  TM=2.574E-01  e=4.923E+00  Escherichia coli

Radius of gyration: 20.51 Å; Cα contacts (8 Å, |Δi|>4): 105; chains: 1; bounding box: 53×32×59 Å

Secondary structure (DSSP, 8-state):
-----HHHHHHHHHHHHHHHHHHHHHHHHHHHHHHHH-HHHHH-HHHHHHHHHHHHHHHHHHHHHHHHGGG-------TT--------HHHHHHHHHHHHHHHHHHHHHHHHHHHHHHHHHH-HHHHHHHGGGHHHHHHHHHHHHHHHHHHHHHHHHHHTT-